Protein AF-A0A377CCT2-F1 (afdb_monomer)

Structure (mmCIF, N/CA/C/O backbone):
data_AF-A0A377CCT2-F1
#
_entry.id   AF-A0A377CCT2-F1
#
loop_
_atom_site.group_PDB
_atom_site.id
_atom_site.type_symbol
_atom_site.label_atom_id
_atom_site.label_alt_id
_atom_site.label_comp_id
_atom_site.label_asym_id
_atom_site.label_entity_id
_atom_site.label_seq_id
_atom_site.pdbx_PDB_ins_code
_atom_site.Cartn_x
_atom_site.Cartn_y
_atom_site.Cartn_z
_atom_site.occupancy
_atom_site.B_iso_or_equiv
_atom_site.auth_seq_id
_atom_site.auth_comp_id
_atom_site.auth_asym_id
_atom_site.auth_atom_id
_atom_site.pdbx_PDB_model_num
ATOM 1 N N . MET A 1 1 ? 16.641 14.794 -3.972 1.00 38.47 1 MET A N 1
ATOM 2 C CA . MET A 1 1 ? 16.259 13.428 -4.399 1.00 38.47 1 MET A CA 1
ATOM 3 C C . MET A 1 1 ? 15.956 12.629 -3.138 1.00 38.47 1 MET A C 1
ATOM 5 O O . MET A 1 1 ? 16.886 12.350 -2.391 1.00 38.47 1 MET A O 1
ATOM 9 N N . ASN A 1 2 ? 14.681 12.375 -2.826 1.00 42.44 2 ASN A N 1
ATOM 10 C CA . ASN A 1 2 ? 14.310 11.669 -1.593 1.00 42.44 2 ASN A CA 1
ATOM 11 C C . ASN A 1 2 ? 14.843 10.233 -1.640 1.00 42.44 2 ASN A C 1
ATOM 13 O O . ASN A 1 2 ? 14.509 9.474 -2.548 1.00 42.44 2 ASN A O 1
ATOM 17 N N . ARG A 1 3 ? 15.709 9.872 -0.687 1.00 49.44 3 ARG A N 1
ATOM 18 C CA . ARG A 1 3 ? 16.190 8.497 -0.525 1.00 49.44 3 ARG A CA 1
ATOM 19 C C . ARG A 1 3 ? 15.118 7.693 0.199 1.00 49.44 3 ARG A C 1
ATOM 21 O O . ARG A 1 3 ? 14.819 7.971 1.355 1.00 49.44 3 ARG A O 1
ATOM 28 N N . VAL A 1 4 ? 14.577 6.687 -0.474 1.00 72.56 4 VAL A N 1
ATOM 29 C CA . VAL A 1 4 ? 13.758 5.655 0.166 1.00 72.56 4 VAL A CA 1
ATOM 30 C C . VAL A 1 4 ? 14.708 4.632 0.788 1.00 72.56 4 VAL A C 1
ATOM 32 O O . VAL A 1 4 ? 15.668 4.212 0.137 1.00 72.56 4 VAL A O 1
ATOM 35 N N . ARG A 1 5 ? 14.483 4.273 2.055 1.00 80.50 5 ARG A N 1
ATOM 36 C CA . ARG A 1 5 ? 15.234 3.220 2.750 1.00 80.50 5 ARG A CA 1
ATOM 37 C C . ARG A 1 5 ? 14.419 1.935 2.726 1.00 80.50 5 ARG A C 1
ATOM 39 O O . ARG A 1 5 ? 13.213 1.977 2.934 1.00 80.50 5 ARG A O 1
ATOM 46 N N . TRP A 1 6 ? 15.098 0.823 2.491 1.00 83.06 6 TRP A N 1
ATOM 47 C CA . TRP A 1 6 ? 14.529 -0.514 2.594 1.00 83.06 6 TRP A CA 1
ATOM 48 C C . TRP A 1 6 ? 15.110 -1.169 3.840 1.00 83.06 6 TRP A C 1
ATOM 50 O O . TRP A 1 6 ? 16.309 -1.043 4.092 1.00 83.06 6 TRP A O 1
ATOM 60 N N . GLN A 1 7 ? 14.262 -1.830 4.618 1.00 89.94 7 GLN A N 1
ATOM 61 C CA . GLN A 1 7 ? 14.655 -2.574 5.807 1.00 89.94 7 GLN A CA 1
ATOM 62 C C . GLN A 1 7 ? 13.974 -3.939 5.758 1.00 89.94 7 GLN A C 1
ATOM 64 O O . GLN A 1 7 ? 12.789 -4.021 5.441 1.00 89.94 7 GLN A O 1
ATOM 69 N N . ALA A 1 8 ? 14.732 -4.992 6.050 1.00 90.44 8 ALA A N 1
ATOM 70 C CA . ALA A 1 8 ? 14.181 -6.324 6.240 1.00 90.44 8 ALA A CA 1
ATOM 71 C C . ALA A 1 8 ? 13.506 -6.394 7.619 1.00 90.44 8 ALA A C 1
ATOM 73 O O . ALA A 1 8 ? 14.090 -5.953 8.611 1.00 90.44 8 ALA A O 1
ATOM 74 N N . ILE A 1 9 ? 12.269 -6.891 7.663 1.00 88.25 9 ILE A N 1
ATOM 75 C CA . ILE A 1 9 ? 11.525 -7.103 8.916 1.00 88.25 9 ILE A CA 1
ATOM 76 C C . ILE A 1 9 ? 11.980 -8.418 9.574 1.00 88.25 9 ILE A C 1
ATOM 78 O O . ILE A 1 9 ? 12.064 -8.498 10.795 1.00 88.25 9 ILE A O 1
ATOM 82 N N . GLU A 1 10 ? 12.356 -9.400 8.754 1.00 89.88 10 GLU A N 1
ATOM 83 C CA . GLU A 1 10 ? 12.828 -10.736 9.130 1.00 89.88 10 GLU A CA 1
ATOM 84 C C . GLU A 1 10 ? 14.002 -11.179 8.235 1.00 89.88 10 GLU A C 1
ATOM 86 O O . GLU A 1 10 ? 14.385 -10.464 7.304 1.00 89.88 10 GLU A O 1
ATOM 91 N N . GLU A 1 11 ? 14.599 -12.341 8.516 1.00 93.12 11 GLU A N 1
ATOM 92 C CA . GLU A 1 11 ? 15.689 -12.888 7.700 1.00 93.12 11 GLU A CA 1
ATOM 93 C C . GLU A 1 11 ? 15.201 -13.197 6.274 1.00 93.12 11 GLU A C 1
ATOM 95 O O . GLU A 1 11 ? 14.262 -13.964 6.074 1.00 93.12 11 GLU A O 1
ATOM 100 N N . CYS A 1 12 ? 15.831 -12.588 5.262 1.00 93.31 12 CYS A N 1
ATOM 101 C CA . CYS A 1 12 ? 15.384 -12.702 3.875 1.00 93.31 12 CYS A CA 1
ATOM 102 C C . CYS A 1 12 ? 16.540 -12.739 2.868 1.00 93.31 12 CYS A C 1
ATOM 104 O O . CYS A 1 12 ? 17.595 -12.134 3.073 1.00 93.31 12 CYS A O 1
ATOM 106 N N . TRP A 1 13 ? 16.295 -13.368 1.718 1.00 94.44 13 TRP A N 1
ATOM 107 C CA . TRP A 1 13 ? 17.209 -13.366 0.576 1.00 94.44 13 TRP A CA 1
ATOM 108 C C . TRP A 1 13 ? 16.824 -12.273 -0.423 1.00 94.44 13 TRP A C 1
ATOM 110 O O . TRP A 1 13 ? 15.685 -12.208 -0.882 1.00 94.44 13 TRP A O 1
ATOM 120 N N . CYS A 1 14 ? 17.791 -11.439 -0.807 1.00 91.94 14 CYS A N 1
ATOM 121 C CA . CYS A 1 14 ? 17.582 -10.341 -1.751 1.00 91.94 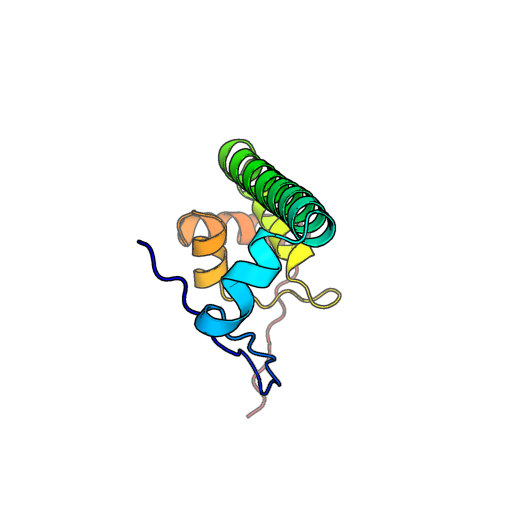14 CYS A CA 1
ATOM 122 C C . CYS A 1 14 ? 18.372 -10.561 -3.042 1.00 91.94 14 CYS A C 1
ATOM 124 O O . CYS A 1 14 ? 19.578 -10.804 -3.014 1.00 91.94 14 CYS A O 1
ATOM 126 N N . LEU A 1 15 ? 17.707 -10.384 -4.185 1.00 92.19 15 LEU A N 1
ATOM 127 C CA . LEU A 1 15 ? 18.357 -10.346 -5.493 1.00 92.19 15 LEU A CA 1
ATOM 128 C C . LEU A 1 15 ? 18.636 -8.894 -5.883 1.00 92.19 15 LEU A C 1
ATOM 130 O O . LEU A 1 15 ? 17.718 -8.084 -6.015 1.00 92.19 15 LEU A O 1
ATOM 134 N N . ALA A 1 16 ? 19.912 -8.568 -6.082 1.00 91.81 16 ALA A N 1
ATOM 135 C CA . ALA A 1 16 ? 20.345 -7.238 -6.488 1.00 91.81 16 ALA A CA 1
ATOM 136 C C . ALA A 1 16 ? 20.751 -7.224 -7.965 1.00 91.81 16 ALA A C 1
ATOM 138 O O . ALA A 1 16 ? 21.613 -7.988 -8.395 1.00 91.81 16 ALA A O 1
ATOM 139 N N . LEU A 1 17 ? 20.168 -6.304 -8.737 1.00 91.75 17 LEU A N 1
ATOM 140 C CA . LEU A 1 17 ? 20.558 -6.057 -10.123 1.00 91.75 17 LEU A CA 1
ATOM 141 C C . LEU A 1 17 ? 21.440 -4.806 -10.207 1.00 91.75 17 LEU A C 1
ATOM 143 O O . LEU A 1 17 ? 21.031 -3.711 -9.815 1.00 91.75 17 LEU A O 1
ATOM 147 N N . SER A 1 18 ? 22.653 -4.949 -10.748 1.00 93.06 18 SER A N 1
ATOM 148 C CA . SER A 1 18 ? 23.585 -3.826 -10.895 1.00 93.06 18 SER A CA 1
ATOM 149 C C . SER A 1 18 ? 23.119 -2.846 -11.972 1.00 93.06 18 SER A C 1
ATOM 151 O O . SER A 1 18 ? 23.352 -3.036 -13.169 1.00 93.06 18 SER A O 1
ATOM 153 N N . MET A 1 19 ? 22.513 -1.738 -11.547 1.00 91.88 19 MET A N 1
ATOM 154 C CA . MET A 1 19 ? 22.048 -0.699 -12.471 1.00 91.88 19 MET A CA 1
ATOM 155 C C . MET A 1 19 ? 23.187 -0.044 -13.258 1.00 91.88 19 MET A C 1
ATOM 157 O O . MET A 1 19 ? 22.955 0.432 -14.363 1.00 91.88 19 MET A O 1
ATOM 161 N N . LYS A 1 20 ? 24.425 -0.042 -12.745 1.00 93.75 20 LYS A N 1
ATOM 162 C CA . LYS A 1 20 ? 25.580 0.487 -13.488 1.00 93.75 20 LYS A CA 1
ATOM 163 C C . LYS A 1 20 ? 25.854 -0.327 -14.756 1.00 93.75 20 LYS A C 1
ATOM 165 O O . LYS A 1 20 ? 26.198 0.252 -15.778 1.00 93.75 20 LYS A O 1
ATOM 170 N N . HIS A 1 21 ? 25.699 -1.648 -14.677 1.00 94.12 21 HIS A N 1
ATOM 171 C CA . HIS A 1 21 ? 26.008 -2.555 -15.779 1.00 94.12 21 HIS A CA 1
ATOM 172 C C . HIS A 1 21 ? 24.819 -2.724 -16.734 1.00 94.12 21 HIS A C 1
ATOM 174 O O . HIS A 1 21 ? 24.975 -2.628 -17.945 1.00 94.12 21 HIS A O 1
ATOM 180 N N . TYR A 1 22 ? 23.613 -2.911 -16.192 1.00 95.00 22 TYR A N 1
ATOM 181 C CA . TYR A 1 22 ? 22.454 -3.317 -16.991 1.00 95.00 22 TYR A CA 1
ATOM 182 C C . TYR A 1 22 ? 21.585 -2.161 -17.495 1.00 95.00 22 TYR A C 1
ATOM 184 O O . TYR A 1 22 ? 20.710 -2.382 -18.327 1.00 95.00 22 TYR A O 1
ATOM 192 N N . ARG A 1 23 ? 21.801 -0.916 -17.045 1.00 94.00 23 ARG A N 1
ATOM 193 C CA . ARG A 1 23 ? 20.962 0.223 -17.460 1.00 94.00 23 ARG A CA 1
ATOM 194 C C . ARG A 1 23 ? 20.868 0.401 -18.984 1.00 94.00 23 ARG A C 1
ATOM 196 O O . ARG A 1 23 ? 19.744 0.585 -19.441 1.00 94.00 23 ARG A O 1
ATOM 203 N N . PRO A 1 24 ? 21.957 0.333 -19.778 1.00 95.62 24 PRO A N 1
ATOM 204 C CA . PRO A 1 24 ? 21.845 0.451 -21.231 1.00 95.62 24 PRO A CA 1
ATOM 205 C C . PRO A 1 24 ? 21.003 -0.671 -21.845 1.00 95.62 24 PRO A C 1
ATOM 207 O O . PRO A 1 24 ? 20.175 -0.395 -22.703 1.00 95.62 24 PRO A O 1
ATOM 210 N N . LEU A 1 25 ? 21.156 -1.913 -21.373 1.00 96.19 25 LEU A N 1
ATOM 211 C CA . LEU A 1 25 ? 20.365 -3.057 -21.839 1.00 96.19 25 LEU A CA 1
ATOM 212 C C . LEU A 1 25 ? 18.870 -2.840 -21.556 1.00 96.19 25 LEU A C 1
ATOM 214 O O . LEU A 1 25 ? 18.047 -2.910 -22.461 1.00 96.19 25 LEU A O 1
ATOM 218 N N . LEU A 1 26 ? 18.534 -2.497 -20.310 1.00 95.19 26 LEU A N 1
ATOM 219 C CA . LEU A 1 26 ? 17.151 -2.301 -19.867 1.00 95.19 26 LEU A CA 1
ATOM 220 C C . LEU A 1 26 ? 16.459 -1.131 -20.578 1.00 95.19 26 LEU A C 1
ATOM 222 O O . LEU A 1 26 ? 15.259 -1.187 -20.820 1.00 95.19 26 LEU A O 1
ATOM 226 N N . LEU A 1 27 ? 17.199 -0.066 -20.904 1.00 95.75 27 LEU A N 1
ATOM 227 C CA . LEU A 1 27 ? 16.658 1.093 -21.622 1.00 95.75 27 LEU A CA 1
ATOM 228 C C . LEU A 1 27 ? 16.475 0.851 -23.126 1.00 95.75 27 LEU A C 1
ATOM 230 O O . LEU A 1 27 ? 15.786 1.636 -23.768 1.00 95.75 27 LEU A O 1
ATOM 234 N N . ASN A 1 28 ? 17.069 -0.205 -23.683 1.00 96.62 28 ASN A N 1
ATOM 235 C CA . ASN A 1 28 ? 16.899 -0.575 -25.089 1.00 96.62 28 ASN A CA 1
ATOM 236 C C . ASN A 1 28 ? 15.947 -1.768 -25.286 1.00 96.62 28 ASN A C 1
ATOM 238 O O . ASN A 1 28 ? 15.610 -2.104 -26.419 1.00 96.62 28 ASN A O 1
ATOM 242 N N . ASP A 1 29 ? 15.471 -2.390 -24.206 1.00 97.19 29 ASP A N 1
ATOM 243 C CA . ASP A 1 29 ? 14.479 -3.462 -24.259 1.00 97.19 29 ASP A CA 1
ATOM 244 C C . ASP A 1 29 ? 13.053 -2.887 -24.205 1.00 97.19 29 ASP A C 1
ATOM 246 O O . ASP A 1 29 ? 12.542 -2.467 -23.163 1.00 97.19 29 ASP A O 1
ATOM 250 N N . THR A 1 30 ? 12.378 -2.890 -25.353 1.00 97.06 30 THR A N 1
ATOM 251 C CA . THR A 1 30 ? 11.020 -2.345 -25.489 1.00 97.06 30 THR A CA 1
ATOM 252 C C . THR A 1 30 ? 9.961 -3.162 -24.745 1.00 97.06 30 THR A C 1
ATOM 254 O O . THR A 1 30 ? 8.980 -2.586 -24.260 1.00 97.06 30 THR A O 1
ATOM 257 N N . LEU A 1 31 ? 10.147 -4.479 -24.593 1.00 97.69 31 LEU A N 1
ATOM 258 C CA . LEU A 1 31 ? 9.232 -5.339 -23.838 1.00 97.69 31 LEU A CA 1
ATOM 259 C C . LEU A 1 31 ? 9.348 -5.049 -22.343 1.00 97.69 31 LEU A C 1
ATOM 261 O O . LEU A 1 31 ? 8.326 -4.860 -21.668 1.00 97.69 31 LEU A O 1
ATOM 265 N N . PHE A 1 32 ? 10.582 -4.944 -21.845 1.00 96.06 32 PHE A N 1
ATOM 266 C CA . PHE A 1 32 ? 10.854 -4.554 -20.466 1.00 96.06 32 PHE A CA 1
ATOM 267 C C . PHE A 1 32 ? 10.269 -3.173 -20.160 1.00 96.06 32 PHE A C 1
ATOM 269 O O . PHE A 1 32 ? 9.520 -3.026 -19.192 1.00 96.06 32 PHE A O 1
ATOM 276 N N . LEU A 1 33 ? 10.539 -2.175 -21.006 1.00 97.12 33 LEU A N 1
ATOM 277 C CA . LEU A 1 33 ? 10.037 -0.815 -20.808 1.00 97.12 33 LEU A CA 1
ATOM 278 C C . LEU A 1 33 ? 8.510 -0.748 -20.837 1.00 97.12 33 LEU A C 1
ATOM 280 O O . LEU A 1 33 ? 7.913 -0.120 -19.961 1.00 97.12 33 LEU A O 1
ATOM 284 N N . ARG A 1 34 ? 7.852 -1.441 -21.775 1.00 97.75 34 ARG A N 1
ATOM 285 C CA . ARG A 1 34 ? 6.384 -1.507 -21.811 1.00 97.75 34 ARG A CA 1
ATOM 286 C C . ARG A 1 34 ? 5.829 -2.106 -20.520 1.00 97.75 34 ARG A C 1
ATOM 288 O O . ARG A 1 34 ? 4.894 -1.552 -19.937 1.00 97.75 34 ARG A O 1
ATOM 295 N N . LYS A 1 35 ? 6.406 -3.217 -20.050 1.00 97.25 35 LYS A N 1
ATOM 296 C CA . LYS A 1 35 ? 5.989 -3.859 -18.796 1.00 97.25 35 LYS A CA 1
ATOM 297 C C . LYS A 1 35 ? 6.223 -2.945 -17.596 1.00 97.25 35 LYS A C 1
ATOM 299 O O . LYS A 1 35 ? 5.359 -2.863 -16.719 1.00 97.25 35 LYS A O 1
ATOM 304 N N . LEU A 1 36 ? 7.354 -2.245 -17.570 1.00 95.06 36 LEU A N 1
ATOM 305 C CA . LEU A 1 36 ? 7.694 -1.288 -16.528 1.00 95.06 36 LEU A CA 1
ATOM 306 C C . LEU A 1 36 ? 6.676 -0.143 -16.492 1.00 95.06 36 LEU A C 1
ATOM 308 O O . LEU A 1 36 ? 6.136 0.131 -15.423 1.00 95.06 36 LEU A O 1
ATOM 312 N N . CYS A 1 37 ? 6.343 0.454 -17.640 1.00 96.44 37 CYS A N 1
ATOM 313 C CA . CYS A 1 37 ? 5.338 1.514 -17.738 1.00 96.44 37 CYS A CA 1
ATOM 314 C C . CYS A 1 37 ? 3.978 1.062 -17.203 1.00 96.44 37 CYS A C 1
ATOM 316 O O . CYS A 1 37 ? 3.441 1.710 -16.312 1.00 96.44 37 CYS A O 1
ATOM 318 N N . VAL A 1 38 ? 3.458 -0.083 -17.661 1.00 96.75 38 VAL A N 1
ATOM 319 C CA . VAL A 1 38 ? 2.178 -0.628 -17.166 1.00 96.75 38 VAL A CA 1
ATOM 320 C C . VAL A 1 38 ? 2.224 -0.859 -15.651 1.00 96.75 38 VAL A C 1
ATOM 322 O O . VAL A 1 38 ? 1.303 -0.480 -14.928 1.00 96.75 38 VAL A O 1
ATOM 325 N N . THR A 1 39 ? 3.321 -1.429 -15.147 1.00 94.75 39 THR A N 1
ATOM 326 C CA . THR A 1 39 ? 3.497 -1.698 -13.712 1.00 94.75 39 THR A CA 1
ATOM 327 C C . THR A 1 39 ? 3.525 -0.405 -12.893 1.00 94.75 39 THR A C 1
ATOM 329 O O . THR A 1 39 ? 2.898 -0.328 -11.834 1.00 94.75 39 THR A O 1
ATOM 332 N N . LEU A 1 40 ? 4.226 0.621 -13.380 1.00 94.00 40 LEU A N 1
ATOM 333 C CA . LEU A 1 40 ? 4.292 1.933 -12.742 1.00 94.00 40 LEU A CA 1
ATOM 334 C C . LEU A 1 40 ? 2.939 2.645 -12.782 1.00 94.00 40 LEU A C 1
ATOM 336 O O . LEU A 1 40 ? 2.534 3.182 -11.756 1.00 94.00 40 LEU A O 1
ATOM 340 N N . SER A 1 41 ? 2.213 2.596 -13.901 1.00 93.94 41 SER A N 1
ATOM 341 C CA . SER A 1 41 ? 0.859 3.148 -14.012 1.00 93.94 41 SER A CA 1
ATOM 342 C C . SER A 1 41 ? -0.098 2.490 -13.022 1.00 93.94 41 SER A C 1
ATOM 344 O O . SER A 1 41 ? -0.825 3.192 -12.329 1.00 93.94 41 SER A O 1
ATOM 346 N N . HIS A 1 42 ? -0.056 1.162 -12.875 1.00 92.44 42 HIS A N 1
ATOM 347 C CA . HIS A 1 42 ? -0.884 0.457 -11.890 1.00 92.44 42 HIS A CA 1
ATOM 348 C C . HIS A 1 42 ? -0.524 0.850 -10.449 1.00 92.44 42 HIS A C 1
ATOM 350 O O . HIS A 1 42 ? -1.418 1.103 -9.641 1.00 92.44 42 HIS A O 1
ATOM 356 N N . LYS A 1 4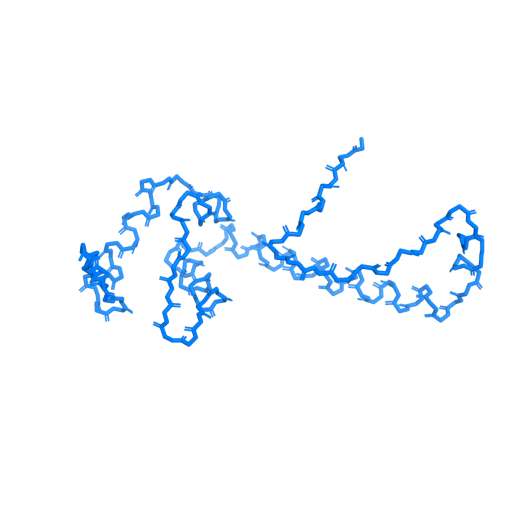3 ? 0.773 0.935 -10.111 1.00 86.44 43 LYS A N 1
ATOM 357 C 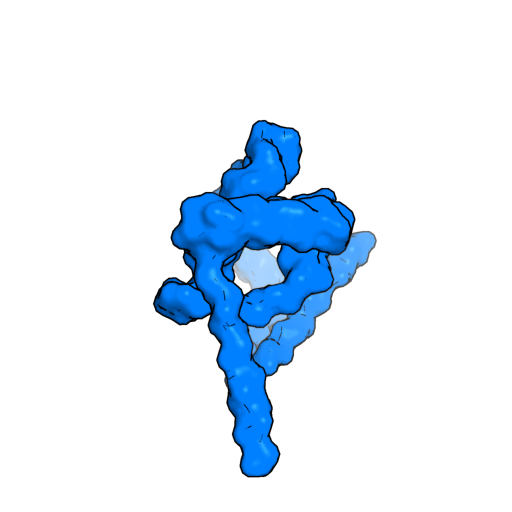CA . LYS A 1 43 ? 1.221 1.405 -8.786 1.00 86.44 43 LYS A CA 1
ATOM 358 C C . LYS A 1 43 ? 0.797 2.851 -8.525 1.00 86.44 43 LYS A C 1
ATOM 360 O O . LYS A 1 43 ? 0.322 3.159 -7.439 1.00 86.44 43 LYS A O 1
ATOM 365 N N . ASN A 1 44 ? 0.939 3.722 -9.519 1.00 86.38 44 ASN A N 1
ATOM 366 C CA . ASN A 1 44 ? 0.542 5.120 -9.425 1.00 86.38 44 ASN A CA 1
ATOM 367 C C . ASN A 1 44 ? -0.975 5.261 -9.249 1.00 86.38 44 ASN A C 1
ATOM 369 O O . ASN A 1 44 ? -1.406 5.968 -8.348 1.00 86.38 44 ASN A O 1
ATOM 373 N N . TYR A 1 45 ? -1.773 4.517 -10.016 1.00 85.81 45 TYR A N 1
ATOM 374 C CA . TYR A 1 45 ? -3.225 4.489 -9.865 1.00 85.81 45 TYR A CA 1
ATOM 375 C C . TYR A 1 45 ? -3.643 4.047 -8.461 1.00 85.81 45 TYR A C 1
ATOM 377 O O . TYR A 1 45 ? -4.463 4.713 -7.840 1.00 85.81 45 TYR A O 1
ATOM 385 N N . ARG A 1 46 ? -3.033 2.984 -7.914 1.00 81.44 46 ARG A N 1
ATOM 386 C CA . ARG A 1 46 ? -3.272 2.573 -6.519 1.00 81.44 46 ARG A CA 1
ATOM 387 C C . ARG A 1 46 ? -2.946 3.697 -5.538 1.00 81.44 46 ARG A C 1
ATOM 389 O O . ARG A 1 46 ? -3.757 3.978 -4.668 1.00 81.44 46 ARG A O 1
ATOM 396 N N . ASN A 1 47 ? -1.811 4.374 -5.717 1.00 80.38 47 ASN A N 1
ATOM 397 C CA . ASN A 1 47 ? -1.447 5.514 -4.877 1.00 80.38 47 ASN A CA 1
ATOM 398 C C . ASN A 1 47 ? -2.462 6.657 -4.989 1.00 80.38 47 ASN A C 1
ATOM 400 O O . ASN A 1 47 ? -2.835 7.214 -3.965 1.00 80.38 47 ASN A O 1
ATOM 404 N N . ILE A 1 48 ? -2.922 6.994 -6.200 1.00 79.19 48 ILE A N 1
ATOM 405 C CA . ILE A 1 48 ? -3.950 8.019 -6.426 1.00 79.19 48 ILE A CA 1
ATOM 406 C C . ILE A 1 48 ? -5.244 7.615 -5.728 1.00 79.19 48 ILE A C 1
ATOM 408 O O . ILE A 1 48 ? -5.781 8.410 -4.970 1.00 79.19 48 ILE A O 1
ATOM 412 N N . VAL A 1 49 ? -5.714 6.380 -5.920 1.00 78.19 49 VAL A N 1
ATOM 413 C CA . VAL A 1 49 ? -6.927 5.876 -5.266 1.00 78.19 49 VAL A CA 1
ATOM 414 C C . VAL A 1 49 ? -6.789 5.955 -3.750 1.00 78.19 49 VAL A C 1
ATOM 416 O O . VAL A 1 49 ? -7.678 6.505 -3.112 1.00 78.19 49 VAL A O 1
ATOM 419 N N . SER A 1 50 ? -5.680 5.496 -3.166 1.00 70.75 50 SER A N 1
ATOM 420 C CA . SER A 1 50 ? -5.442 5.605 -1.722 1.00 70.75 50 SER A CA 1
ATOM 421 C C . SER A 1 50 ? -5.354 7.059 -1.247 1.00 70.75 50 SER A C 1
ATOM 423 O O . SER A 1 50 ? -5.849 7.373 -0.169 1.00 70.75 50 SER A O 1
ATOM 425 N N . LEU A 1 51 ? -4.771 7.966 -2.037 1.00 70.31 51 LEU A N 1
ATOM 426 C CA . LEU A 1 51 ? -4.679 9.392 -1.708 1.00 70.31 51 LEU A CA 1
ATOM 427 C C . LEU A 1 51 ? -6.058 10.066 -1.745 1.00 70.31 51 LEU A C 1
ATOM 429 O O . LEU A 1 51 ? -6.435 10.750 -0.796 1.00 70.31 51 LEU A O 1
ATOM 433 N N . THR A 1 52 ? -6.827 9.831 -2.810 1.00 69.50 52 THR A N 1
ATOM 434 C CA . THR A 1 52 ? -8.211 10.293 -2.956 1.00 69.50 52 THR A CA 1
ATOM 435 C C . THR A 1 52 ? -9.079 9.699 -1.862 1.00 69.50 52 THR A C 1
ATOM 437 O O . THR A 1 52 ? -9.855 10.416 -1.248 1.00 69.50 52 THR A O 1
ATOM 440 N N . GLN A 1 53 ? -8.904 8.419 -1.538 1.00 66.31 53 GLN A N 1
ATOM 441 C CA . GLN A 1 53 ? -9.595 7.799 -0.421 1.00 66.31 53 GLN A CA 1
ATOM 442 C C . GLN A 1 53 ? -9.243 8.495 0.892 1.00 66.31 53 GLN A C 1
ATOM 444 O O . GLN A 1 53 ? -10.146 8.876 1.628 1.00 66.3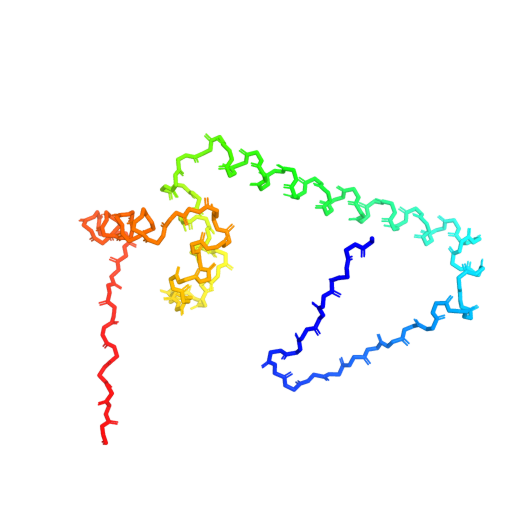1 53 GLN A O 1
ATOM 449 N N . ASN A 1 54 ? -7.953 8.729 1.148 1.00 63.94 54 ASN A N 1
ATOM 450 C CA . ASN A 1 54 ? -7.459 9.447 2.322 1.00 63.94 54 ASN A CA 1
ATOM 451 C C . ASN A 1 54 ? -8.007 10.870 2.462 1.00 63.94 54 ASN A C 1
ATOM 453 O O . ASN A 1 54 ? -8.228 11.311 3.590 1.00 63.94 54 ASN A O 1
ATOM 457 N N . GLN A 1 55 ? -8.262 11.558 1.351 1.00 65.00 55 GLN A N 1
ATOM 458 C CA . GLN A 1 55 ? -8.845 12.901 1.347 1.00 65.00 55 GLN A CA 1
ATOM 459 C C . GLN A 1 55 ? -10.379 12.912 1.384 1.00 65.00 55 GLN A C 1
ATOM 461 O O . GLN A 1 55 ? -10.958 13.815 1.983 1.00 65.00 55 GLN A O 1
ATOM 466 N N . SER A 1 56 ? -11.044 11.951 0.742 1.00 65.44 56 SER A N 1
ATOM 467 C CA . SER A 1 56 ? -12.492 11.982 0.498 1.00 65.44 56 SER A CA 1
ATOM 468 C C . SER A 1 56 ? -13.305 11.093 1.437 1.00 65.44 56 SER A C 1
ATOM 470 O O . SER A 1 56 ? -14.493 11.352 1.616 1.00 65.44 56 SER A O 1
ATOM 472 N N . PHE A 1 57 ? -12.709 10.063 2.049 1.00 71.56 57 PHE A N 1
ATOM 473 C CA . PHE A 1 57 ? -13.428 9.187 2.975 1.00 71.56 57 PHE A CA 1
ATOM 474 C C . PHE A 1 57 ? -13.229 9.587 4.443 1.00 71.56 57 PHE A C 1
ATOM 476 O O . PHE A 1 57 ? -12.099 9.863 4.871 1.00 71.56 57 PHE A O 1
ATOM 483 N N . PRO A 1 58 ? -14.306 9.536 5.257 1.00 83.69 58 PRO A N 1
ATOM 484 C CA . PRO A 1 58 ? -14.201 9.654 6.707 1.00 83.69 58 PRO A CA 1
ATOM 485 C C . PRO A 1 58 ? -13.176 8.664 7.267 1.00 83.69 58 PRO A C 1
ATOM 487 O O . PRO A 1 58 ? -13.032 7.558 6.741 1.00 83.69 58 PRO A O 1
ATOM 490 N N . LEU A 1 59 ? -12.488 9.031 8.356 1.00 86.38 59 LEU A N 1
ATOM 491 C CA . LEU A 1 59 ? -11.477 8.165 8.981 1.00 86.38 59 LEU A CA 1
ATOM 492 C C . LEU A 1 59 ? -12.022 6.756 9.271 1.00 86.38 59 LEU A C 1
ATOM 494 O O . LEU A 1 59 ? -11.297 5.790 9.082 1.00 86.38 59 LEU A O 1
ATOM 498 N N . VAL A 1 60 ? -13.294 6.648 9.659 1.00 89.44 60 VAL A N 1
ATOM 499 C CA . VAL A 1 60 ? -14.020 5.385 9.873 1.00 89.44 60 VAL A CA 1
ATOM 500 C C . VAL A 1 60 ? -13.777 4.397 8.725 1.00 89.44 60 VAL A C 1
ATOM 502 O O . VAL A 1 60 ? -13.236 3.316 8.936 1.00 89.44 60 VAL A O 1
ATOM 505 N N . ASN A 1 61 ? -14.065 4.790 7.485 1.00 89.44 61 ASN A N 1
ATOM 506 C CA . ASN A 1 61 ? -13.952 3.889 6.334 1.00 89.44 61 ASN A CA 1
ATOM 507 C C . ASN A 1 61 ? -12.495 3.513 6.044 1.00 89.44 61 ASN A C 1
ATOM 509 O O . ASN A 1 61 ? -12.194 2.385 5.657 1.00 89.44 61 ASN A O 1
ATOM 513 N N . ARG A 1 62 ? -11.581 4.465 6.238 1.00 89.00 62 ARG A N 1
ATOM 514 C CA . ARG A 1 62 ? -10.152 4.278 5.960 1.00 89.00 62 ARG A CA 1
ATOM 515 C C . ARG A 1 62 ? -9.496 3.364 6.979 1.00 89.00 62 ARG A C 1
ATOM 517 O O . ARG A 1 62 ? -8.694 2.514 6.607 1.00 89.00 62 ARG A O 1
ATOM 524 N N . LEU A 1 63 ? -9.876 3.508 8.245 1.00 92.56 63 LEU A N 1
ATOM 525 C CA . LEU A 1 63 ? -9.427 2.635 9.315 1.00 92.56 63 LEU A CA 1
ATOM 526 C C . LEU A 1 63 ? -9.968 1.214 9.132 1.00 92.56 63 LEU A C 1
ATOM 528 O O . LEU A 1 63 ? -9.195 0.273 9.264 1.00 92.56 63 LEU A O 1
ATOM 532 N N . ALA A 1 64 ? -11.243 1.045 8.764 1.00 92.62 64 ALA A N 1
ATOM 533 C CA . ALA A 1 64 ? -11.799 -0.277 8.458 1.00 92.62 64 ALA A CA 1
ATOM 534 C C . ALA A 1 64 ? -11.037 -0.965 7.312 1.00 92.62 64 ALA A C 1
ATOM 536 O O . ALA A 1 64 ? -10.631 -2.117 7.439 1.00 92.62 64 ALA A O 1
ATOM 537 N N . ALA A 1 65 ? -10.779 -0.241 6.217 1.00 90.44 65 ALA A N 1
ATOM 538 C CA . ALA A 1 65 ? -10.001 -0.766 5.096 1.00 90.44 65 ALA A CA 1
ATOM 539 C C . ALA A 1 65 ? -8.559 -1.122 5.500 1.00 90.44 65 ALA A C 1
ATOM 541 O O . ALA A 1 65 ? -8.044 -2.155 5.082 1.00 90.44 65 ALA A O 1
ATOM 542 N N . PHE A 1 66 ? -7.917 -0.293 6.328 1.00 91.00 66 PHE A N 1
ATOM 543 C CA . PHE A 1 66 ? -6.574 -0.559 6.844 1.00 91.00 66 PHE A CA 1
ATOM 544 C C . PHE A 1 66 ? -6.527 -1.813 7.724 1.00 91.00 66 PHE A C 1
ATOM 546 O O . PHE A 1 66 ? -5.624 -2.630 7.560 1.00 91.00 66 PHE A O 1
ATOM 553 N N . ILE A 1 67 ? -7.509 -2.000 8.607 1.00 93.56 67 ILE A N 1
ATOM 554 C CA . ILE A 1 67 ? -7.622 -3.200 9.448 1.00 93.56 67 ILE A CA 1
ATOM 555 C C . ILE A 1 67 ? -7.772 -4.447 8.572 1.00 93.56 67 ILE A C 1
ATOM 557 O O . ILE A 1 67 ? -7.008 -5.389 8.732 1.00 93.56 67 ILE A O 1
ATOM 561 N N . LEU A 1 68 ? -8.671 -4.428 7.582 1.00 92.00 68 LEU A N 1
ATOM 562 C CA . LEU A 1 68 ? -8.857 -5.557 6.660 1.00 92.00 68 LEU A CA 1
ATOM 563 C C . LEU A 1 68 ? -7.610 -5.867 5.820 1.00 92.00 68 LEU A C 1
ATOM 565 O O . LEU A 1 68 ? -7.394 -7.012 5.435 1.00 92.00 68 LEU A O 1
ATOM 569 N N . LEU A 1 69 ? -6.807 -4.847 5.513 1.00 90.81 69 LEU A N 1
ATOM 570 C CA . LEU A 1 69 ? -5.568 -4.993 4.751 1.00 90.81 69 LEU A CA 1
ATOM 571 C C . LEU A 1 69 ? -4.421 -5.585 5.584 1.00 90.81 69 LEU A C 1
ATOM 573 O O . LEU A 1 69 ? -3.558 -6.249 5.018 1.00 90.81 69 LEU A O 1
ATOM 577 N N . SER A 1 70 ? -4.386 -5.293 6.886 1.00 90.62 70 SER A N 1
ATOM 578 C CA . SER A 1 70 ? -3.277 -5.631 7.794 1.00 90.62 70 SER A CA 1
ATOM 579 C C . SER A 1 70 ? -3.589 -6.770 8.765 1.00 90.62 70 SER A C 1
ATOM 581 O O . SER A 1 70 ? -2.706 -7.193 9.501 1.00 90.62 70 SER A O 1
ATOM 583 N N . GLN A 1 71 ? -4.827 -7.268 8.791 1.00 92.25 71 GLN A N 1
ATOM 584 C CA . GLN A 1 71 ? -5.197 -8.394 9.641 1.00 92.25 71 GLN A CA 1
ATOM 585 C C . GLN A 1 71 ? -4.552 -9.704 9.175 1.00 92.25 71 GLN A C 1
ATOM 587 O O . GLN A 1 71 ? -4.465 -9.996 7.979 1.00 92.25 71 GLN A O 1
ATOM 592 N N . GLU A 1 72 ? -4.189 -10.535 10.144 1.00 89.50 72 GLU A N 1
ATOM 593 C CA . GLU A 1 72 ? -3.829 -11.932 9.938 1.00 89.50 72 GLU A CA 1
ATOM 594 C C . GLU A 1 72 ? -5.000 -12.802 10.408 1.00 89.50 72 GLU A C 1
ATOM 596 O O . GLU A 1 72 ? -5.241 -12.980 11.605 1.00 89.50 72 GLU A O 1
ATOM 601 N N . GLY A 1 73 ? -5.793 -13.299 9.455 1.00 89.00 73 GLY A N 1
ATOM 602 C CA . GLY A 1 73 ? -7.084 -13.918 9.763 1.00 89.00 73 GLY A CA 1
ATOM 603 C C . GLY A 1 73 ? -8.051 -12.883 10.346 1.00 89.00 73 GLY A C 1
ATOM 604 O O . GLY A 1 73 ? -8.309 -11.871 9.704 1.00 89.00 73 GLY A O 1
ATOM 605 N N . ASP A 1 74 ? -8.536 -13.125 11.566 1.00 88.75 74 ASP A N 1
ATOM 606 C CA . ASP A 1 74 ? -9.458 -12.232 12.291 1.00 88.75 74 ASP A CA 1
ATOM 607 C C . ASP A 1 74 ? -8.747 -11.363 13.353 1.00 88.75 74 ASP A C 1
ATOM 609 O O . ASP A 1 74 ? -9.386 -10.790 14.241 1.00 88.75 74 ASP A O 1
ATOM 613 N N . LEU A 1 75 ? -7.410 -11.299 13.323 1.00 91.00 75 LEU A N 1
ATOM 614 C CA . LEU A 1 75 ? -6.599 -10.575 14.305 1.00 91.00 75 LEU A CA 1
ATOM 615 C C . LEU A 1 75 ? -5.886 -9.380 13.673 1.00 91.00 75 LEU A C 1
ATOM 617 O O . LEU A 1 75 ? -5.169 -9.506 12.687 1.00 91.00 75 LEU A O 1
ATOM 621 N N . TYR A 1 76 ? -6.030 -8.222 14.314 1.00 92.19 76 TYR A N 1
ATOM 622 C CA . TYR A 1 76 ? -5.329 -6.986 13.978 1.00 92.19 76 TYR A CA 1
ATOM 623 C C . TYR A 1 76 ? -4.438 -6.564 15.151 1.00 92.19 76 TYR A C 1
ATOM 625 O O . TYR A 1 76 ? -4.936 -6.353 16.261 1.00 92.19 76 TYR A O 1
ATOM 633 N N . HIS A 1 77 ? -3.130 -6.430 14.908 1.00 91.81 77 HIS A N 1
ATOM 634 C CA . HIS A 1 77 ? -2.128 -6.160 15.951 1.00 91.81 77 HIS A CA 1
ATOM 635 C C . HIS A 1 77 ? -1.189 -4.980 15.631 1.00 91.81 77 HIS A C 1
ATOM 637 O O . HIS A 1 77 ? -0.131 -4.830 16.249 1.00 91.81 77 HIS A O 1
ATOM 643 N N . GLU A 1 78 ? -1.543 -4.130 14.665 1.00 92.12 78 GLU A N 1
ATOM 644 C CA . GLU A 1 78 ? -0.695 -2.999 14.284 1.00 92.12 78 GLU A CA 1
ATOM 645 C C . GLU A 1 78 ? -0.567 -1.962 15.403 1.00 92.12 78 GLU A C 1
ATOM 647 O O . GLU A 1 78 ? -1.533 -1.599 16.094 1.00 92.12 78 GLU A O 1
ATOM 652 N N . LYS A 1 79 ? 0.64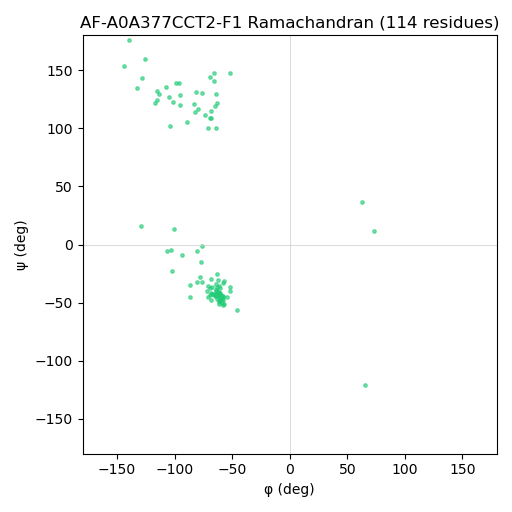3 -1.410 15.551 1.00 92.50 79 LYS A N 1
ATOM 653 C CA . LYS A 1 79 ? 0.887 -0.347 16.530 1.00 92.50 79 LYS A CA 1
ATOM 654 C C . LYS A 1 79 ? 0.074 0.882 16.147 1.00 92.50 79 LYS A C 1
ATOM 656 O O . LYS A 1 79 ? 0.180 1.406 15.040 1.00 92.50 79 LYS A O 1
ATOM 661 N N . HIS A 1 80 ? -0.671 1.422 17.106 1.00 93.69 80 HIS A N 1
ATOM 662 C CA . HIS A 1 80 ? -1.518 2.597 16.884 1.00 93.69 80 HIS A CA 1
ATOM 663 C C . HIS A 1 80 ? -0.743 3.820 16.366 1.00 93.69 80 HIS A C 1
ATOM 665 O O . HIS A 1 80 ? -1.280 4.607 15.593 1.00 93.69 80 HIS A O 1
ATOM 671 N N . THR A 1 81 ? 0.528 3.982 16.745 1.00 91.38 81 THR A N 1
ATOM 672 C CA . THR A 1 81 ? 1.382 5.056 16.216 1.00 91.38 81 THR A CA 1
ATOM 673 C C . THR A 1 81 ? 1.650 4.899 14.719 1.00 91.38 81 THR A C 1
ATOM 675 O O . THR A 1 81 ? 1.518 5.873 13.984 1.00 91.38 81 THR A O 1
ATOM 678 N N . GLN A 1 82 ? 1.948 3.681 14.260 1.00 90.94 82 GLN A N 1
ATOM 679 C CA . GLN A 1 82 ? 2.179 3.373 12.844 1.00 90.94 82 GLN A CA 1
ATOM 680 C C . GLN A 1 82 ? 0.887 3.499 12.030 1.00 90.94 82 GLN A C 1
ATOM 682 O O . GLN A 1 82 ? 0.889 4.103 10.960 1.00 90.94 82 GLN A O 1
ATOM 687 N N . ALA A 1 83 ? -0.235 3.017 12.571 1.00 91.88 83 ALA A N 1
ATOM 688 C CA . ALA A 1 83 ? -1.543 3.161 11.936 1.00 91.88 83 ALA A CA 1
ATOM 689 C C . ALA A 1 83 ? -1.948 4.640 11.767 1.00 91.88 83 ALA A C 1
ATOM 691 O O . ALA A 1 83 ? -2.443 5.035 10.712 1.00 91.88 83 ALA A O 1
ATOM 692 N N . ALA A 1 84 ? -1.708 5.478 12.784 1.00 90.94 84 ALA A N 1
ATOM 693 C CA . ALA A 1 84 ? -2.005 6.910 12.725 1.00 90.94 84 ALA A CA 1
ATOM 694 C C . ALA A 1 84 ? -1.155 7.636 11.667 1.00 90.94 84 ALA A C 1
ATOM 696 O O . ALA A 1 84 ? -1.686 8.456 10.915 1.00 90.94 84 ALA A O 1
ATOM 697 N N . GLU A 1 85 ? 0.138 7.305 11.583 1.00 88.44 85 GLU A N 1
ATOM 698 C CA . GLU A 1 85 ? 1.052 7.842 10.570 1.00 88.44 85 GLU A CA 1
ATOM 699 C C . GLU A 1 85 ? 0.620 7.438 9.155 1.00 88.44 85 GLU A C 1
ATOM 701 O O . GLU A 1 85 ? 0.490 8.300 8.284 1.00 88.44 85 GLU A O 1
ATOM 706 N N . TYR A 1 86 ? 0.302 6.158 8.942 1.00 87.31 86 TYR A N 1
ATOM 707 C CA . TYR A 1 86 ? -0.167 5.645 7.653 1.00 87.31 86 TYR A CA 1
ATOM 708 C C . TYR A 1 86 ? -1.465 6.322 7.185 1.00 87.31 86 TYR A C 1
ATOM 710 O O . TYR A 1 86 ? -1.599 6.704 6.021 1.00 87.31 86 TYR A O 1
ATOM 718 N N . LEU A 1 87 ? -2.422 6.498 8.100 1.00 87.50 87 LEU A N 1
ATOM 719 C CA . LEU A 1 87 ? -3.720 7.114 7.812 1.00 87.50 87 LEU A CA 1
ATOM 720 C C . LEU A 1 87 ? -3.668 8.652 7.772 1.00 87.50 87 LEU A C 1
ATOM 722 O O . LEU A 1 87 ? -4.679 9.284 7.445 1.00 87.50 87 LEU A O 1
ATOM 726 N N . GLY A 1 88 ? -2.529 9.266 8.105 1.00 86.25 88 GLY A N 1
ATOM 727 C CA . GLY A 1 88 ? -2.358 10.719 8.119 1.00 86.25 88 GLY A CA 1
ATOM 728 C C . GLY A 1 88 ? -3.263 11.430 9.132 1.00 86.25 88 GLY A C 1
ATOM 729 O O . GLY A 1 88 ? -3.784 12.506 8.838 1.00 86.25 88 GLY A O 1
ATOM 730 N N . VAL A 1 89 ? -3.502 10.827 10.302 1.00 88.81 89 VAL A N 1
ATOM 731 C CA . VAL A 1 89 ? -4.377 11.376 11.356 1.00 88.81 89 VAL A CA 1
ATOM 732 C C . VAL A 1 89 ? -3.663 11.473 12.699 1.00 88.81 89 VAL A C 1
ATOM 734 O O . VAL A 1 89 ? -2.679 10.790 12.959 1.00 88.81 89 VAL A O 1
ATOM 737 N N . SER A 1 90 ? -4.178 12.313 13.600 1.00 93.62 90 SER A N 1
ATOM 738 C CA . SER A 1 90 ? -3.658 12.347 14.970 1.00 93.62 90 SER A CA 1
ATOM 739 C C . SER A 1 90 ? -3.951 11.037 15.709 1.00 93.62 90 SER A C 1
ATOM 741 O O . SER A 1 90 ? -5.017 10.440 15.540 1.00 93.62 90 SER A O 1
ATOM 743 N N . TYR A 1 91 ? -3.047 10.649 16.611 1.00 93.88 91 TYR A N 1
ATOM 744 C CA . TYR A 1 91 ? -3.214 9.481 17.484 1.00 93.88 91 TYR A CA 1
ATOM 745 C C . TYR A 1 91 ? -4.554 9.496 18.240 1.00 93.88 91 TYR A C 1
ATOM 747 O O . TYR A 1 91 ? -5.241 8.485 18.339 1.00 93.88 91 TYR A O 1
ATOM 755 N N . ARG A 1 92 ? -4.978 10.676 18.714 1.00 93.69 92 ARG A N 1
ATOM 756 C CA . ARG A 1 92 ? -6.264 10.858 19.404 1.00 93.69 92 ARG A CA 1
ATOM 757 C C . ARG A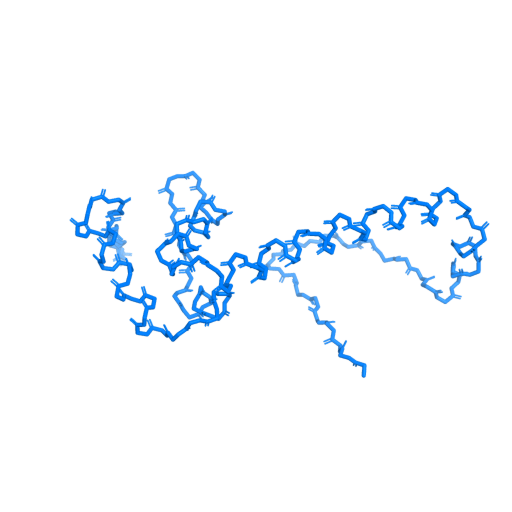 1 92 ? -7.455 10.548 18.497 1.00 93.69 92 ARG A C 1
ATOM 759 O O . ARG A 1 92 ? -8.405 9.917 18.943 1.00 93.69 92 ARG A O 1
ATOM 766 N N . HIS A 1 93 ? -7.406 10.994 17.243 1.00 90.94 93 HIS A N 1
ATOM 767 C CA . HIS A 1 93 ? -8.488 10.767 16.287 1.00 90.94 93 HIS A CA 1
ATOM 768 C C . HIS A 1 93 ? -8.581 9.284 15.899 1.00 90.94 93 HIS A C 1
ATOM 770 O O . HIS A 1 93 ? -9.683 8.749 15.824 1.00 90.94 93 HIS A O 1
ATOM 776 N N . LEU A 1 94 ? -7.438 8.598 15.768 1.00 95.62 94 LEU A N 1
ATOM 777 C CA . LEU A 1 94 ? -7.399 7.142 15.604 1.00 95.62 94 LEU A CA 1
ATOM 778 C C . LEU A 1 94 ? -8.075 6.423 16.782 1.00 95.62 94 LEU A C 1
ATOM 780 O O . LEU A 1 94 ? -8.961 5.600 16.566 1.00 95.62 94 LEU A O 1
ATOM 784 N N . LEU A 1 95 ? -7.685 6.751 18.019 1.00 95.44 95 LEU A N 1
ATOM 785 C CA . LEU A 1 95 ? -8.254 6.121 19.214 1.00 95.44 95 LEU A CA 1
ATOM 786 C C . LEU A 1 95 ? -9.762 6.353 19.345 1.00 95.44 95 LEU A C 1
ATOM 788 O O . LEU A 1 95 ? -10.474 5.446 19.764 1.00 95.44 95 LEU A O 1
ATOM 792 N N . TYR A 1 96 ? -10.247 7.539 18.975 1.00 95.62 96 TYR A N 1
ATOM 793 C CA . TYR A 1 96 ? -11.677 7.840 18.977 1.00 95.62 96 TYR A CA 1
ATOM 794 C C . TYR A 1 96 ? -12.454 6.902 18.043 1.00 95.62 96 TYR A C 1
ATOM 796 O O . TYR A 1 96 ? -13.451 6.314 18.450 1.00 95.62 96 TYR A O 1
ATOM 804 N N . VAL A 1 97 ? -11.963 6.696 16.817 1.00 95.31 97 VAL A N 1
ATOM 805 C CA . VAL A 1 97 ? -12.622 5.802 15.853 1.00 95.31 97 VAL A CA 1
ATOM 806 C C . VAL A 1 97 ? -12.476 4.328 16.247 1.00 95.31 97 VAL A C 1
ATOM 808 O O . VAL A 1 97 ? -13.426 3.566 16.097 1.00 95.31 97 VAL A O 1
ATOM 811 N N . LEU A 1 98 ? -11.341 3.917 16.820 1.00 95.38 98 LEU A N 1
ATOM 812 C CA . LEU A 1 98 ? -11.193 2.566 17.378 1.00 95.38 98 LEU A CA 1
ATOM 813 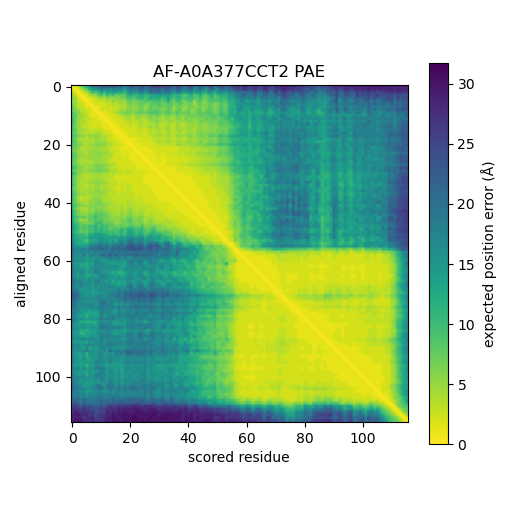C C . LEU A 1 98 ? -12.187 2.307 18.518 1.00 95.38 98 LEU A C 1
ATOM 815 O O . LEU A 1 98 ? -12.784 1.235 18.580 1.00 95.38 98 LEU A O 1
ATOM 819 N N . ALA A 1 99 ? -12.386 3.283 19.407 1.00 94.94 99 ALA A N 1
ATOM 820 C CA . ALA A 1 99 ? -13.378 3.182 20.473 1.00 94.94 99 ALA A CA 1
ATOM 821 C C . ALA A 1 99 ? -14.803 3.087 19.911 1.00 94.94 99 ALA A C 1
ATOM 823 O O . ALA A 1 99 ? -15.588 2.284 20.410 1.00 94.94 99 ALA A O 1
ATOM 824 N N . GLN A 1 100 ? -15.105 3.838 18.845 1.00 95.25 100 GLN A N 1
ATOM 825 C CA . GLN A 1 100 ? -16.375 3.735 18.128 1.00 95.25 100 GLN A CA 1
ATOM 826 C C . GLN A 1 100 ? -16.588 2.325 17.557 1.00 95.25 100 GLN A C 1
ATOM 828 O O . GLN A 1 100 ? -17.629 1.730 17.791 1.00 95.25 100 GLN A O 1
ATOM 833 N N . PHE A 1 101 ? -15.584 1.732 16.906 1.00 96.00 101 PHE A N 1
ATOM 834 C CA . PHE A 1 101 ? -15.675 0.357 16.397 1.00 96.00 101 PHE A CA 1
ATOM 835 C C . PHE A 1 101 ? -15.903 -0.693 17.482 1.00 96.00 101 PHE A C 1
ATOM 837 O O . PHE A 1 101 ? -16.621 -1.662 17.248 1.00 96.00 101 PHE A O 1
ATOM 844 N N . ILE A 1 102 ? -15.311 -0.512 18.661 1.00 94.94 102 ILE A N 1
ATOM 845 C CA . ILE A 1 102 ? -15.565 -1.396 19.803 1.00 94.94 102 ILE A CA 1
ATOM 846 C C . ILE A 1 102 ? -16.993 -1.202 20.319 1.00 94.94 102 ILE A C 1
ATOM 848 O O . ILE A 1 102 ? -17.680 -2.181 20.600 1.00 94.94 102 ILE A O 1
ATOM 852 N N . HIS A 1 103 ? -17.447 0.047 20.429 1.00 95.25 103 HIS A N 1
ATOM 853 C CA . HIS A 1 103 ? -18.808 0.368 20.853 1.00 95.25 103 HIS A CA 1
ATOM 854 C C . HIS A 1 103 ? -19.865 -0.212 19.903 1.00 95.25 103 HIS A C 1
ATOM 856 O O . HIS A 1 103 ? -20.841 -0.797 20.365 1.00 95.25 103 HIS A O 1
ATOM 862 N N . ASP A 1 104 ? -19.622 -0.129 18.595 1.00 94.75 104 ASP A N 1
ATOM 863 C CA . ASP A 1 104 ? -20.502 -0.651 17.544 1.00 94.75 104 ASP A CA 1
ATOM 864 C C . ASP A 1 104 ? -20.417 -2.183 17.390 1.00 94.75 104 ASP A C 1
ATOM 866 O O . ASP A 1 104 ? -21.100 -2.762 16.547 1.00 94.75 104 ASP A O 1
ATOM 870 N N . GLY A 1 105 ? -19.567 -2.859 18.174 1.00 93.88 105 GLY A N 1
ATOM 871 C CA . GLY A 1 105 ? -19.384 -4.313 18.127 1.00 93.88 105 GLY A CA 1
ATOM 872 C C . GLY A 1 105 ? -18.614 -4.823 16.903 1.00 93.88 105 GLY A C 1
ATOM 873 O O . GLY A 1 105 ? -18.578 -6.028 16.666 1.00 93.88 105 GLY A O 1
ATOM 874 N N . LEU A 1 106 ? -17.984 -3.931 16.133 1.00 93.38 106 LEU A N 1
ATOM 875 C CA . LEU A 1 106 ? -17.185 -4.270 14.949 1.00 93.38 106 LEU A CA 1
ATOM 876 C C . LEU A 1 106 ? -15.797 -4.811 15.314 1.00 93.38 106 LEU A C 1
ATOM 878 O O . LEU A 1 106 ? -15.214 -5.582 14.557 1.00 93.38 106 LEU A O 1
ATOM 882 N N . LEU A 1 107 ? -15.260 -4.406 16.467 1.00 94.06 107 LEU A N 1
ATOM 883 C CA . LEU A 1 107 ? -13.996 -4.902 17.006 1.00 94.06 107 LEU A CA 1
ATOM 884 C C . LEU A 1 107 ? -14.176 -5.368 18.446 1.00 94.06 107 LEU A C 1
ATOM 886 O O . LEU A 1 107 ? -14.849 -4.724 19.246 1.00 94.06 107 LEU A O 1
ATOM 890 N N . THR A 1 108 ? -13.476 -6.438 18.810 1.00 92.94 108 THR A N 1
ATOM 891 C CA . THR A 1 108 ? -13.366 -6.872 20.205 1.00 92.94 108 THR A CA 1
ATOM 892 C C . THR A 1 108 ? -11.920 -6.755 20.657 1.00 92.94 108 THR A C 1
ATOM 894 O O . THR A 1 108 ? -11.016 -7.331 20.054 1.00 92.94 108 THR A O 1
ATOM 897 N N . LYS A 1 109 ? -11.679 -6.018 21.745 1.00 88.69 109 LYS A N 1
ATOM 898 C CA . LYS A 1 109 ? -10.338 -5.909 22.322 1.00 88.69 109 LYS A CA 1
ATOM 899 C C . LYS A 1 109 ? -9.976 -7.211 23.036 1.00 88.69 109 LYS A C 1
ATOM 901 O O . LYS A 1 109 ? -10.515 -7.507 24.100 1.00 88.69 109 LYS A O 1
ATOM 906 N N . LYS A 1 110 ? -9.018 -7.957 22.489 1.00 84.56 110 LYS A N 1
ATOM 907 C CA . LYS A 1 110 ? -8.423 -9.116 23.160 1.00 84.56 110 LYS A CA 1
ATOM 908 C C . LYS A 1 110 ? -7.331 -8.628 24.119 1.00 84.56 110 LYS A C 1
ATOM 910 O O . LYS A 1 110 ? -6.400 -7.948 23.701 1.00 84.56 110 LYS A O 1
ATOM 915 N N . GLN A 1 111 ? -7.459 -8.919 25.414 1.00 71.38 111 GLN A N 1
ATOM 916 C CA . GLN A 1 111 ? -6.355 -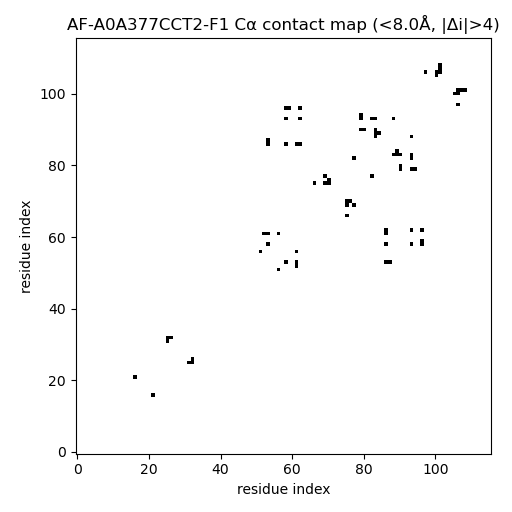8.737 26.362 1.00 71.38 111 GLN A CA 1
ATOM 917 C C . GLN A 1 111 ? -5.444 -9.960 26.269 1.00 71.38 111 GLN A C 1
ATOM 919 O O . GLN A 1 111 ? -5.853 -11.062 26.632 1.00 71.38 111 GLN A O 1
ATOM 924 N N . GLU A 1 112 ? -4.210 -9.776 25.807 1.00 60.12 112 GLU A N 1
ATOM 925 C CA . GLU A 1 112 ? -3.165 -10.762 26.064 1.00 60.12 112 GLU A CA 1
ATOM 926 C C . GLU A 1 112 ? -2.828 -10.710 27.555 1.00 60.12 112 GLU A C 1
ATOM 928 O O . GLU A 1 112 ? -2.270 -9.736 28.061 1.00 60.12 112 GLU A O 1
ATOM 933 N N . ARG A 1 113 ? -3.220 -11.756 28.288 1.00 44.53 113 ARG A N 1
ATOM 934 C CA . ARG A 1 113 ? -2.633 -12.027 29.598 1.00 44.53 113 ARG A CA 1
ATOM 935 C C . ARG A 1 113 ? -1.188 -12.433 29.342 1.00 44.53 113 ARG A C 1
ATOM 937 O O . ARG A 1 113 ? -0.946 -13.517 28.824 1.00 44.53 113 ARG A O 1
ATOM 944 N N . VAL A 1 114 ? -0.251 -11.559 29.692 1.00 44.34 114 VAL A N 1
ATOM 945 C CA . VAL A 1 114 ? 1.162 -11.921 29.804 1.00 44.34 114 VAL A CA 1
ATOM 946 C C . VAL A 1 114 ? 1.252 -12.940 30.939 1.00 44.34 114 VAL A C 1
ATOM 948 O O . VAL A 1 114 ? 1.140 -12.586 32.112 1.00 44.34 114 VAL A O 1
ATOM 951 N N . SER A 1 115 ? 1.337 -14.221 30.590 1.00 39.50 115 SER A N 1
ATOM 952 C CA . SER A 1 115 ? 1.700 -15.273 31.533 1.00 39.50 115 SER A CA 1
ATOM 953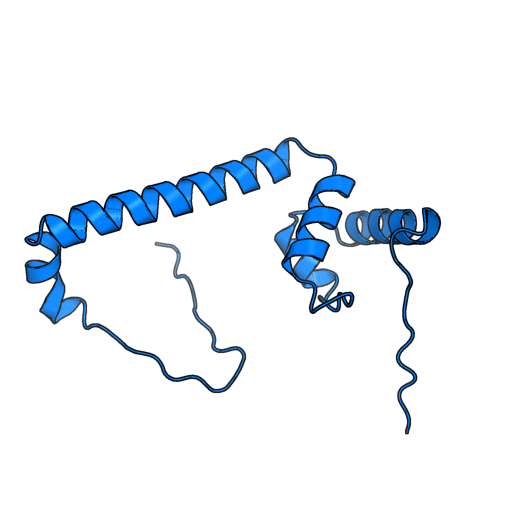 C C . SER A 1 115 ? 3.166 -15.069 31.907 1.00 39.50 115 SER A C 1
ATOM 955 O O . SER A 1 115 ? 4.031 -15.108 31.034 1.00 39.50 115 SER A O 1
ATOM 957 N N . HIS A 1 116 ? 3.398 -14.762 33.185 1.00 39.09 116 HIS A N 1
ATOM 958 C CA . HIS A 1 116 ? 4.713 -14.763 33.824 1.00 39.09 116 HIS A CA 1
ATOM 959 C C . HIS A 1 116 ? 5.312 -16.168 33.880 1.00 39.09 116 HIS A C 1
ATOM 961 O O . HIS A 1 116 ? 4.519 -17.133 33.991 1.00 39.09 116 HIS A O 1
#

InterPro domains:
  IPR014710 RmlC-like jelly roll fold [G3DSA:2.60.120.10] (2-116)

Solvent-accessible surface area (backbone atoms only — not comparable to full-atom values): 7429 Å² total; per-residue (Å²): 132,89,81,83,84,87,80,78,94,62,96,77,89,81,90,84,78,61,60,89,76,44,44,69,59,54,76,70,33,66,68,59,45,52,52,48,50,55,53,49,51,52,53,48,51,51,51,49,52,54,48,49,43,64,73,71,46,58,66,63,62,54,50,53,52,48,45,70,71,66,32,64,85,96,43,74,82,78,55,63,69,59,53,16,61,75,66,73,48,54,59,68,59,47,51,52,48,53,50,48,34,40,74,73,66,78,43,80,91,78,81,82,78,83,79,128

pLDDT: mean 86.5, std 13.78, range [38.47, 97.75]

Sequence (116 aa):
MNRVRWQAIEECWCLALSMKHYRPLLLNDTLFLRKLCVTLSHKNYRNIVSLTQNQSFPLVNRLAAFILLSQEGDLYHEKHTQAAEYLGVSYRHLLYVLAQFIHDGLLTKKQERVSH

Nearest PDB structures (foldseek):
  5w5b-assembly1_A  TM=7.603E-01  e=3.334E-02  Mycobacterium tuberculosis CDC1551
  2g7u-assembly1_A  TM=6.182E-01  e=7.871E-01  Rhodococcus jostii RHA1
  6on4-assembly1_B  TM=7.060E-01  e=1.656E+00  Escherichia coli K-12
  3e6m-assembly3_E  TM=5.089E-01  e=1.557E+00  Ruegeria pomeroyi
  1zao-assembly1_A  TM=6.420E-01  e=3.275E+00  Archaeoglobus fulgidus

Foldseek 3Di:
DDDDDDDDPDDDDDDDDPCVPCVVVCVPDPVNVVVVVVVVVVVVVVVVVLVCCLVPPDVLVVLVVVQVVQDDVQDRDDDLVVVCVSSVHDSVSSVVSVVVCVVVVVDDDDDPPPDD

Radius of gyration: 20.1 Å; Cα contacts (8 Å, |Δi|>4): 42; chains: 1; bounding box: 46×29×59 Å

Secondary structure (DSSP, 8-state):
-PPPP---SSS-------HHHHHHHHHH-HHHHHHHHHHHHHHHHHHHHHHHHHHHS-HHHHHHHHHHHH-BTTB----HHHHHHHHT--HHHHHHHHHHHHHTTS----------

Organism: Escherichia coli (NCBI:txid562)

Mean predicted aligned error: 10.66 Å